Protein AF-A0A1G7X4G0-F1 (afdb_monomer)

Foldseek 3Di:
DVQLVVCLVVLNLVSNLVVCVVVLNQQVNLVSCVVVVNLLVSLLSLLLSHDLVSLVVSLVSLVPRDDDDVLSVLSSVLSNLSSCVRNVHDDDHLVVSLVVCLVCVDPDDCSVVSLVSSLSSCVSVVNVVSNVSSLVSCVVVPNPCSVVVNQVCCCVPVVHDDDDDD

Radius of gyration: 15.98 Å; Cα contacts (8 Å, |Δi|>4): 212; chains: 1; bounding box: 43×30×48 Å

Nearest PDB structures (foldseek):
  3mzl-assembly2_H  TM=2.517E-01  e=9.127E+00  Saccharomyces cerevisiae
  7trb-assembly1_A  TM=2.403E-01  e=8.315E+00  Homo sapiens

Solvent-accessible surface area (backbone atoms only — not comparable to full-atom values): 8947 Å² total; per-residue (Å²): 111,67,68,29,55,49,27,47,76,70,71,36,40,70,63,15,24,54,48,24,48,76,68,69,36,41,71,60,24,17,44,46,28,45,81,72,67,38,31,53,62,17,14,40,46,18,47,63,72,39,54,75,68,38,22,52,51,14,40,53,35,32,69,70,44,84,62,91,48,70,64,49,44,52,51,33,51,52,44,44,14,43,25,24,64,74,70,70,46,88,74,71,51,42,70,61,56,51,53,52,41,37,77,59,64,67,97,48,91,60,40,72,57,49,49,51,52,52,30,53,52,25,49,67,72,68,35,56,70,56,29,48,47,40,37,49,37,38,38,75,70,66,41,85,59,27,62,59,54,42,51,60,45,42,40,73,76,68,73,44,94,82,75,79,85,128

Mean predicted aligned error: 5.42 Å

Structure (mmCIF, N/CA/C/O backbone):
data_AF-A0A1G7X4G0-F1
#
_entry.id   AF-A0A1G7X4G0-F1
#
loop_
_atom_site.group_PDB
_atom_site.id
_atom_site.type_symbol
_atom_site.label_atom_id
_atom_site.label_alt_id
_atom_site.label_comp_id
_atom_site.label_asym_id
_atom_site.label_entity_id
_atom_site.label_seq_id
_atom_site.pdbx_PDB_ins_code
_atom_site.Cartn_x
_atom_site.Cartn_y
_atom_site.Cartn_z
_atom_site.occupancy
_atom_site.B_iso_or_equiv
_atom_site.auth_seq_i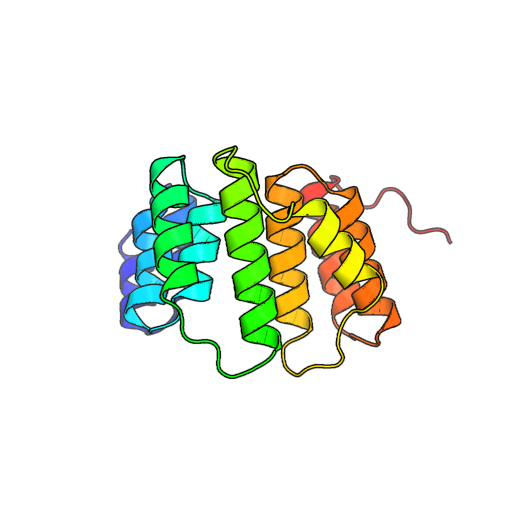d
_atom_site.auth_comp_id
_atom_site.auth_asym_id
_atom_site.auth_atom_id
_atom_site.pdbx_PDB_model_num
ATOM 1 N N . MET A 1 1 ? -24.330 3.666 -0.379 1.00 63.25 1 MET A N 1
ATOM 2 C CA . MET A 1 1 ? -23.573 3.123 0.777 1.00 63.25 1 MET A CA 1
ATOM 3 C C . MET A 1 1 ? -23.964 1.692 1.125 1.00 63.25 1 MET A C 1
ATOM 5 O O . MET A 1 1 ? -23.095 0.932 1.530 1.00 63.25 1 MET A O 1
ATOM 9 N N . GLU A 1 2 ? -25.218 1.287 0.914 1.00 75.00 2 GLU A N 1
ATOM 10 C CA . GLU A 1 2 ? -25.661 -0.102 1.126 1.00 75.00 2 GLU A CA 1
ATOM 11 C C . GLU A 1 2 ? -24.825 -1.128 0.348 1.00 75.00 2 GLU A C 1
ATOM 13 O O . GLU A 1 2 ? -24.429 -2.134 0.922 1.00 75.00 2 GLU A O 1
ATOM 18 N N . ALA A 1 3 ? -24.429 -0.824 -0.895 1.00 74.81 3 ALA A N 1
ATOM 19 C CA . ALA A 1 3 ? -23.552 -1.692 -1.687 1.00 74.81 3 ALA A CA 1
ATOM 20 C C . ALA A 1 3 ? -22.202 -1.998 -1.001 1.00 74.81 3 ALA A C 1
ATOM 22 O O . ALA A 1 3 ? -21.777 -3.149 -0.981 1.00 74.81 3 ALA A O 1
ATOM 23 N N . ALA A 1 4 ? -21.557 -1.002 -0.380 1.00 72.38 4 ALA A N 1
ATOM 24 C CA . ALA A 1 4 ? -20.287 -1.190 0.329 1.00 72.38 4 ALA A CA 1
ATOM 25 C C . ALA A 1 4 ? -20.453 -2.126 1.536 1.00 72.38 4 ALA A C 1
ATOM 27 O O . ALA A 1 4 ? -19.657 -3.040 1.744 1.00 72.38 4 ALA A O 1
ATOM 28 N N . ARG A 1 5 ? -21.549 -1.949 2.286 1.00 75.75 5 ARG A N 1
ATOM 29 C CA . ARG A 1 5 ? -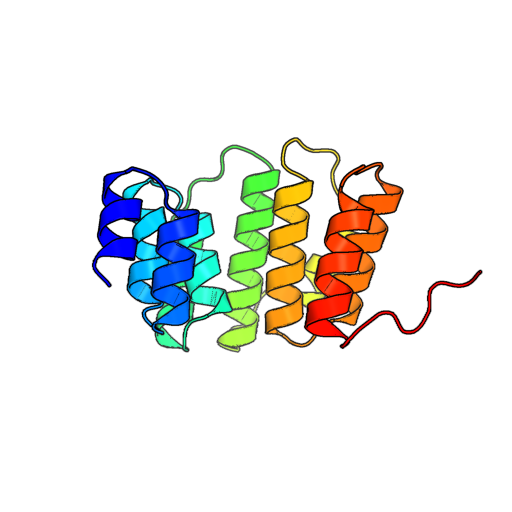21.901 -2.814 3.416 1.00 75.75 5 ARG A CA 1
ATOM 30 C C . ARG A 1 5 ? -22.209 -4.240 2.956 1.00 75.75 5 ARG A C 1
ATOM 32 O O . ARG A 1 5 ? -21.765 -5.180 3.607 1.00 75.75 5 ARG A O 1
ATOM 39 N N . CYS A 1 6 ? -22.911 -4.406 1.835 1.00 79.81 6 CYS A N 1
ATOM 40 C CA . CYS A 1 6 ? -23.174 -5.716 1.244 1.00 79.81 6 CYS A CA 1
ATOM 41 C C . CYS A 1 6 ? -21.876 -6.422 0.836 1.00 79.81 6 CYS A C 1
ATOM 43 O O . CYS A 1 6 ? -21.705 -7.592 1.165 1.00 79.81 6 CYS A O 1
ATOM 45 N N . TYR A 1 7 ? -20.932 -5.721 0.198 1.00 82.94 7 TYR A N 1
ATOM 46 C CA . TYR A 1 7 ? -19.626 -6.299 -0.137 1.00 82.94 7 TYR A CA 1
ATOM 47 C C . TYR A 1 7 ? -18.814 -6.670 1.104 1.00 82.94 7 TYR A C 1
ATOM 49 O O . TYR A 1 7 ? -18.248 -7.762 1.156 1.00 82.94 7 TYR A O 1
ATOM 57 N N . ARG A 1 8 ? -18.824 -5.821 2.137 1.00 79.75 8 ARG A N 1
ATOM 58 C CA . ARG A 1 8 ? -18.157 -6.110 3.411 1.00 79.75 8 ARG A CA 1
ATOM 59 C C . ARG A 1 8 ? -18.723 -7.369 4.076 1.00 79.75 8 ARG A C 1
ATOM 61 O O . ARG A 1 8 ? -17.959 -8.260 4.434 1.00 79.75 8 ARG A O 1
ATOM 68 N N . LEU A 1 9 ? -20.052 -7.488 4.159 1.00 81.44 9 LEU A N 1
ATOM 69 C CA . LEU A 1 9 ? -20.732 -8.673 4.706 1.00 81.44 9 LEU A CA 1
ATOM 70 C C . LEU A 1 9 ? -20.518 -9.931 3.850 1.00 81.44 9 LEU A C 1
ATOM 72 O O . LEU A 1 9 ? -20.426 -11.027 4.390 1.00 81.44 9 LEU A O 1
ATOM 76 N N . ALA A 1 10 ? -20.385 -9.776 2.532 1.00 82.44 10 ALA A N 1
ATOM 77 C CA . ALA A 1 10 ? -20.080 -10.865 1.605 1.00 82.44 10 ALA A CA 1
ATOM 78 C C . ALA A 1 10 ? -18.591 -11.266 1.589 1.00 82.44 10 ALA A C 1
ATOM 80 O O . ALA A 1 10 ? -18.194 -12.118 0.797 1.00 82.44 10 ALA A O 1
ATOM 81 N N . GLY A 1 11 ? -17.747 -10.648 2.424 1.00 82.12 11 GLY A N 1
ATOM 82 C CA . GLY A 1 11 ? -16.319 -10.952 2.493 1.00 82.12 11 GLY A CA 1
ATOM 83 C C . GLY A 1 11 ? -15.513 -10.488 1.277 1.00 82.12 11 GLY A C 1
ATOM 84 O O . GLY A 1 11 ? -14.483 -11.088 0.976 1.00 82.12 11 GLY A O 1
ATOM 85 N N . ARG A 1 12 ? -15.970 -9.427 0.601 1.00 87.38 12 ARG A N 1
ATOM 86 C CA . ARG A 1 12 ? -15.356 -8.798 -0.581 1.00 87.38 12 ARG A CA 1
ATOM 87 C C . ARG A 1 12 ? -14.741 -7.434 -0.215 1.00 87.38 12 ARG A C 1
ATOM 89 O O . ARG A 1 12 ? -15.351 -6.392 -0.467 1.00 87.38 12 ARG A O 1
ATOM 96 N N . PRO A 1 13 ? -13.572 -7.421 0.460 1.00 85.44 13 PRO A N 1
ATOM 97 C CA . PRO A 1 13 ? -13.005 -6.204 1.041 1.00 85.44 13 PRO A CA 1
ATOM 98 C C . PRO A 1 13 ? -12.531 -5.193 -0.007 1.00 85.44 13 PRO A C 1
ATOM 100 O O . PRO A 1 13 ? -12.692 -4.002 0.219 1.00 85.44 13 PRO A O 1
ATOM 103 N N . ALA A 1 14 ? -12.014 -5.633 -1.159 1.00 87.12 14 ALA A N 1
ATOM 104 C CA . ALA A 1 14 ? -11.504 -4.730 -2.195 1.00 87.12 14 ALA A CA 1
ATOM 105 C C . ALA A 1 14 ? -12.627 -3.910 -2.857 1.00 87.12 14 ALA A C 1
ATOM 107 O O . ALA A 1 14 ? -12.491 -2.716 -3.121 1.00 87.12 14 ALA A O 1
ATOM 108 N N . GLU A 1 15 ? -13.778 -4.536 -3.093 1.00 88.62 15 GLU A N 1
ATOM 109 C CA . GLU A 1 15 ? -14.956 -3.877 -3.648 1.00 88.62 15 GLU A CA 1
ATOM 110 C C . GLU A 1 15 ? -15.603 -2.935 -2.629 1.00 88.62 15 GLU A C 1
ATOM 112 O O . GLU A 1 15 ? -16.039 -1.837 -2.990 1.00 88.62 15 GLU A O 1
ATOM 117 N N . ALA A 1 16 ? -15.624 -3.331 -1.352 1.00 86.94 16 ALA A N 1
ATOM 118 C CA . ALA A 1 16 ? -16.058 -2.462 -0.264 1.00 86.94 16 ALA A CA 1
ATOM 119 C C . ALA A 1 16 ? -15.134 -1.240 -0.118 1.00 86.94 16 ALA A C 1
ATOM 121 O O . ALA A 1 16 ? -15.630 -0.113 -0.105 1.00 86.94 16 ALA A O 1
ATOM 122 N N . GLU A 1 17 ? -13.812 -1.449 -0.093 1.00 91.19 17 GLU A N 1
ATOM 123 C CA . GLU A 1 17 ? -12.784 -0.401 -0.063 1.00 91.19 17 GLU A CA 1
ATOM 124 C C . GLU A 1 17 ? -13.021 0.614 -1.184 1.00 91.19 17 GLU A C 1
ATOM 126 O O . GLU A 1 17 ? -13.174 1.804 -0.914 1.00 91.19 17 GLU A O 1
ATOM 131 N N . SER A 1 18 ? -13.154 0.151 -2.432 1.00 90.06 18 SER A N 1
ATOM 132 C CA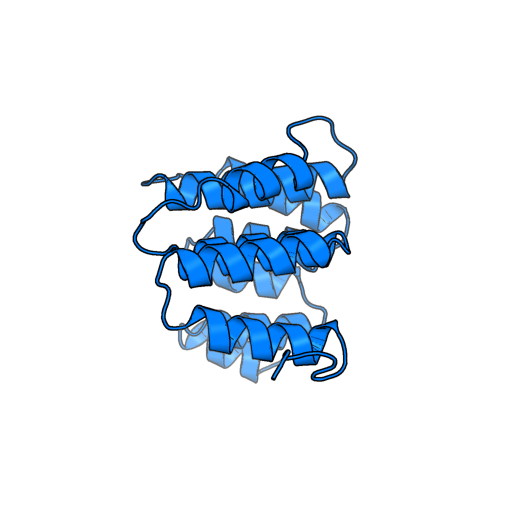 . SER A 1 18 ? -13.390 1.031 -3.581 1.00 90.06 18 SER A CA 1
ATOM 133 C C . SER A 1 18 ? -14.663 1.875 -3.424 1.00 90.06 18 SER A C 1
ATOM 135 O O . SER A 1 18 ? -14.656 3.076 -3.706 1.00 90.06 18 SER A O 1
ATOM 137 N N . CYS A 1 19 ? -15.753 1.285 -2.922 1.00 90.94 19 CYS A N 1
ATOM 138 C CA . CYS A 1 19 ? -16.989 2.025 -2.665 1.00 90.94 19 CYS A CA 1
ATOM 139 C C . CYS A 1 19 ? -16.816 3.090 -1.571 1.00 90.94 19 CYS A C 1
ATOM 141 O O . CYS A 1 19 ? -17.324 4.203 -1.723 1.00 90.94 19 CYS A O 1
ATOM 143 N N . TYR A 1 20 ? -16.119 2.762 -0.480 1.00 91.56 20 TYR A N 1
ATOM 144 C CA . TYR A 1 20 ? -15.876 3.689 0.627 1.00 91.56 20 TYR A CA 1
ATOM 145 C C . TYR A 1 20 ? -14.925 4.823 0.234 1.00 91.56 20 TYR A C 1
ATOM 147 O O . TYR A 1 20 ? -15.212 5.981 0.538 1.00 91.56 20 TYR A O 1
ATOM 155 N N . LEU A 1 21 ? -13.862 4.529 -0.520 1.00 92.44 21 LEU A N 1
ATOM 156 C CA . LEU A 1 21 ? -12.936 5.538 -1.041 1.00 92.44 21 LEU A CA 1
ATOM 157 C C . LEU A 1 21 ? -13.632 6.516 -1.990 1.00 92.44 21 LEU A C 1
ATOM 159 O O . LEU A 1 21 ? -13.462 7.724 -1.856 1.00 92.44 21 LEU A O 1
ATOM 163 N N . ARG A 1 22 ? -14.498 6.023 -2.886 1.00 91.69 22 ARG A N 1
ATOM 164 C CA . ARG A 1 22 ? -15.320 6.886 -3.756 1.00 91.69 22 ARG A CA 1
ATOM 165 C C . ARG A 1 22 ? -16.281 7.790 -2.983 1.00 91.69 22 ARG A C 1
ATOM 167 O O . ARG A 1 22 ? -16.691 8.818 -3.508 1.00 91.69 22 ARG A O 1
ATOM 174 N N . ALA A 1 23 ? -16.654 7.400 -1.767 1.00 91.38 23 ALA A N 1
ATOM 175 C CA . ALA A 1 23 ? -17.482 8.194 -0.866 1.00 91.38 23 ALA A CA 1
ATOM 176 C C . ALA A 1 23 ? -16.657 9.081 0.091 1.00 91.38 23 ALA A C 1
ATOM 178 O O . ALA A 1 23 ? -17.238 9.708 0.972 1.00 91.38 23 ALA A O 1
ATOM 179 N N . GLY A 1 24 ? -15.323 9.106 -0.034 1.00 90.94 24 GLY A N 1
ATOM 180 C CA . GLY A 1 24 ? -14.426 9.853 0.855 1.00 90.94 24 GLY A CA 1
ATOM 181 C C . GLY A 1 24 ? -14.295 9.269 2.268 1.00 90.94 24 GLY A C 1
ATOM 182 O O . GLY A 1 24 ? -13.734 9.911 3.151 1.00 90.94 24 GLY A O 1
ATOM 183 N N . ARG A 1 25 ? -14.800 8.055 2.520 1.00 94.19 25 ARG A N 1
ATOM 184 C CA . ARG A 1 25 ? -14.829 7.431 3.855 1.00 94.19 25 ARG A CA 1
ATOM 185 C C . ARG A 1 25 ? -13.602 6.541 4.064 1.00 94.19 25 ARG A C 1
ATOM 187 O O . ARG A 1 25 ? -13.697 5.318 4.126 1.00 94.19 25 ARG A O 1
ATOM 194 N N . VAL A 1 26 ? -12.435 7.174 4.162 1.00 95.62 26 VAL A N 1
ATOM 195 C CA . VAL A 1 26 ? -11.127 6.493 4.227 1.00 95.62 26 VAL A CA 1
ATOM 196 C C . VAL A 1 26 ? -11.017 5.543 5.425 1.00 95.62 26 VAL A C 1
ATOM 198 O O . VAL A 1 26 ? -10.581 4.406 5.261 1.00 95.62 26 VAL A O 1
ATOM 201 N N . GLY A 1 27 ? -11.475 5.960 6.610 1.00 94.75 27 GLY A N 1
ATOM 202 C CA . GLY A 1 27 ? -11.435 5.117 7.811 1.00 94.75 27 GLY A CA 1
ATOM 203 C C . GLY A 1 27 ? -12.230 3.813 7.673 1.00 94.75 27 GLY A C 1
ATOM 204 O O . GLY A 1 27 ? -11.773 2.757 8.096 1.00 94.75 27 GLY A O 1
ATOM 205 N N . GLU A 1 28 ? -13.390 3.839 7.012 1.00 93.69 28 GLU A N 1
ATOM 206 C CA . GLU A 1 28 ? -14.153 2.608 6.760 1.00 93.69 28 GLU A CA 1
ATOM 207 C C . GLU A 1 28 ? -13.545 1.738 5.666 1.00 93.69 28 GLU A C 1
ATOM 209 O O . GLU A 1 28 ? -13.641 0.511 5.740 1.00 93.69 28 GLU A O 1
ATOM 214 N N . ALA A 1 29 ? -12.924 2.355 4.657 1.00 93.75 29 ALA A N 1
ATOM 215 C CA . ALA A 1 29 ? -12.190 1.620 3.637 1.00 93.75 29 ALA A CA 1
ATOM 216 C C . ALA A 1 29 ? -11.055 0.803 4.277 1.00 93.75 29 ALA A C 1
ATOM 218 O O . ALA A 1 29 ? -10.897 -0.376 3.967 1.00 93.75 29 ALA A O 1
ATOM 219 N N . ALA A 1 30 ? -10.328 1.394 5.230 1.00 95.75 30 ALA A N 1
ATOM 220 C CA . ALA A 1 30 ? -9.305 0.699 6.007 1.00 95.75 30 ALA A CA 1
ATOM 221 C C . ALA A 1 30 ? -9.895 -0.374 6.938 1.00 95.75 30 ALA A C 1
ATOM 223 O O . ALA A 1 30 ? -9.403 -1.504 6.956 1.00 95.75 30 ALA A O 1
ATOM 224 N N . ALA A 1 31 ? -11.001 -0.071 7.630 1.00 93.38 31 ALA A N 1
ATOM 225 C CA . ALA A 1 31 ? -11.666 -1.011 8.535 1.00 93.38 31 ALA A CA 1
ATOM 226 C C . ALA A 1 31 ? -12.078 -2.325 7.844 1.00 93.38 31 ALA A C 1
ATOM 228 O O . ALA A 1 31 ? -12.010 -3.389 8.454 1.00 93.38 31 ALA A O 1
ATOM 229 N N . CYS A 1 32 ? -12.427 -2.284 6.550 1.00 93.44 32 CYS A N 1
ATOM 230 C CA . CYS A 1 32 ? -12.729 -3.490 5.766 1.00 93.44 32 CYS A CA 1
ATOM 231 C C . CYS A 1 32 ? -11.574 -4.505 5.745 1.00 93.44 32 CYS A C 1
ATOM 233 O O . CYS A 1 32 ? -11.813 -5.708 5.630 1.00 93.44 32 CYS A O 1
ATOM 235 N N . TRP A 1 33 ? -10.332 -4.030 5.840 1.00 93.94 33 TRP A N 1
ATOM 236 C CA . TRP A 1 33 ? -9.135 -4.865 5.892 1.00 93.94 33 TRP A CA 1
ATOM 237 C C . TRP A 1 33 ? -8.755 -5.239 7.325 1.00 93.94 33 TRP A C 1
ATOM 239 O O . TRP A 1 33 ? -8.383 -6.389 7.568 1.00 93.94 33 TRP A O 1
ATOM 249 N N . GLU A 1 34 ? -8.920 -4.320 8.283 1.00 93.06 34 GLU A N 1
ATOM 250 C CA . GLU A 1 34 ? -8.686 -4.588 9.711 1.00 93.06 34 GLU A CA 1
ATOM 251 C C . GLU A 1 34 ? -9.586 -5.709 10.238 1.00 93.06 34 GLU A C 1
ATOM 253 O O . GLU A 1 34 ? -9.095 -6.643 10.870 1.00 93.06 34 GLU A O 1
ATOM 258 N N . GLU A 1 35 ? -10.880 -5.683 9.898 1.00 90.56 35 GLU A N 1
ATOM 259 C CA . GLU A 1 35 ? -11.858 -6.720 10.263 1.00 90.56 35 GLU A CA 1
ATOM 260 C C . GLU A 1 35 ? -11.462 -8.114 9.736 1.00 90.56 35 GLU A C 1
ATOM 262 O O . GLU A 1 35 ? -11.882 -9.137 10.276 1.00 90.56 35 GLU A O 1
ATOM 267 N N . ARG A 1 36 ? -10.625 -8.170 8.692 1.00 88.88 36 ARG A N 1
ATOM 268 C CA . ARG A 1 36 ? -10.093 -9.412 8.106 1.00 88.88 36 ARG A CA 1
ATOM 269 C C . ARG A 1 36 ? -8.678 -9.753 8.573 1.00 88.88 36 ARG A C 1
ATOM 271 O O . ARG A 1 36 ? -8.130 -10.770 8.149 1.00 88.88 36 ARG A O 1
ATOM 278 N N . GLY A 1 37 ? -8.089 -8.925 9.431 1.00 91.19 37 GLY A N 1
ATOM 279 C CA . GLY A 1 37 ? -6.740 -9.095 9.961 1.00 91.19 37 GLY A CA 1
ATOM 280 C C . GLY A 1 37 ? -5.613 -8.671 9.014 1.00 91.19 37 GLY A C 1
ATOM 281 O O . GLY A 1 37 ? -4.451 -8.930 9.330 1.00 91.19 37 GLY A O 1
ATOM 282 N N . ASP A 1 38 ? -5.908 -8.018 7.883 1.00 94.12 38 ASP A N 1
ATOM 283 C CA . ASP A 1 38 ? -4.879 -7.471 6.986 1.00 94.12 38 ASP A CA 1
ATOM 284 C C . ASP A 1 38 ? -4.520 -6.035 7.387 1.00 94.12 38 ASP A C 1
ATOM 286 O O . ASP A 1 38 ? -4.905 -5.045 6.759 1.00 94.12 38 ASP A O 1
ATOM 290 N N . LEU A 1 39 ? -3.768 -5.935 8.484 1.00 96.75 39 LEU A N 1
ATOM 291 C CA . LEU A 1 39 ? -3.349 -4.652 9.050 1.00 96.75 39 LEU A CA 1
ATOM 292 C C . LEU A 1 39 ? -2.442 -3.858 8.106 1.00 96.75 39 LEU A C 1
ATOM 294 O O . LEU A 1 39 ? -2.485 -2.631 8.112 1.00 96.75 39 LEU A O 1
ATOM 298 N N . LEU A 1 40 ? -1.629 -4.533 7.287 1.00 97.19 40 LEU A N 1
ATOM 299 C CA . LEU A 1 40 ? -0.755 -3.840 6.345 1.00 97.19 40 LEU A CA 1
ATOM 300 C C . LEU A 1 40 ? -1.584 -3.173 5.242 1.00 97.19 40 LEU A C 1
ATOM 302 O O . LEU A 1 40 ? -1.293 -2.033 4.882 1.00 97.19 40 LEU A O 1
ATOM 306 N N . ARG A 1 41 ? -2.609 -3.855 4.702 1.00 96.88 41 ARG A N 1
ATOM 307 C CA . ARG A 1 41 ? -3.458 -3.265 3.656 1.00 96.88 41 ARG A CA 1
ATOM 308 C C . ARG A 1 41 ? -4.305 -2.128 4.219 1.00 96.88 41 ARG A C 1
ATOM 310 O O . ARG A 1 41 ? -4.384 -1.083 3.581 1.00 96.88 41 ARG A O 1
ATOM 317 N N . ALA A 1 42 ? -4.843 -2.283 5.431 1.00 97.44 42 ALA A N 1
ATOM 318 C CA . ALA A 1 42 ? -5.519 -1.197 6.141 1.00 97.44 42 ALA A CA 1
ATOM 319 C C . ALA A 1 42 ? -4.613 0.036 6.294 1.00 97.44 42 ALA A C 1
ATOM 321 O O . ALA A 1 42 ? -4.998 1.147 5.929 1.00 97.44 42 ALA A O 1
ATOM 322 N N . ALA A 1 43 ? -3.377 -0.172 6.759 1.00 98.12 43 ALA A N 1
ATOM 323 C CA . ALA A 1 43 ? -2.399 0.895 6.919 1.00 98.12 43 ALA A CA 1
ATOM 324 C C . ALA A 1 43 ? -2.063 1.581 5.585 1.00 98.12 43 ALA A C 1
ATOM 326 O O . ALA A 1 43 ? -2.010 2.806 5.531 1.00 98.12 43 ALA A O 1
ATOM 327 N N . LEU A 1 44 ? -1.894 0.824 4.495 1.00 98.19 44 LEU A N 1
ATOM 328 C CA . LEU A 1 44 ? -1.668 1.404 3.169 1.00 98.19 44 LEU A 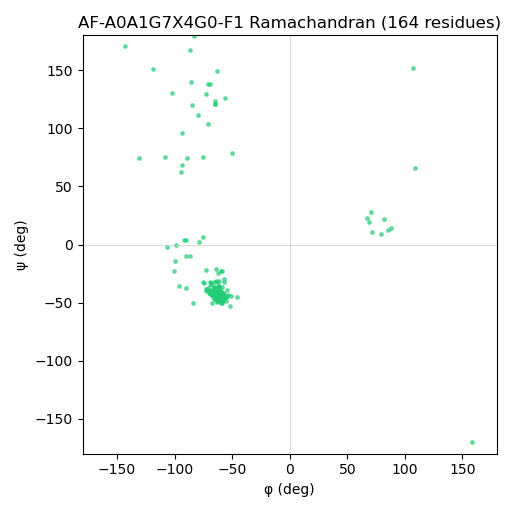CA 1
ATOM 329 C C . LEU A 1 44 ? -2.831 2.311 2.741 1.00 98.19 44 LEU A C 1
ATOM 331 O O . LEU A 1 44 ? -2.588 3.431 2.300 1.00 98.19 44 LEU A O 1
ATOM 335 N N . VAL A 1 45 ? -4.080 1.856 2.890 1.00 97.75 45 VAL A N 1
ATOM 336 C CA . VAL A 1 45 ? -5.274 2.635 2.512 1.00 97.75 45 VAL A CA 1
ATOM 337 C C . VAL A 1 45 ? -5.311 3.972 3.253 1.00 97.75 45 VAL A C 1
ATOM 339 O O . VAL A 1 45 ? -5.490 5.020 2.629 1.00 97.75 45 VAL A O 1
ATOM 342 N N . LEU A 1 46 ? -5.078 3.947 4.568 1.00 98.06 46 LEU A N 1
ATOM 343 C CA . LEU A 1 46 ? -4.987 5.153 5.392 1.00 98.06 46 LEU A CA 1
ATOM 344 C C . LEU A 1 46 ? -3.826 6.063 4.957 1.00 98.06 46 LEU A C 1
ATOM 346 O O . LEU A 1 46 ? -4.005 7.274 4.845 1.00 98.06 46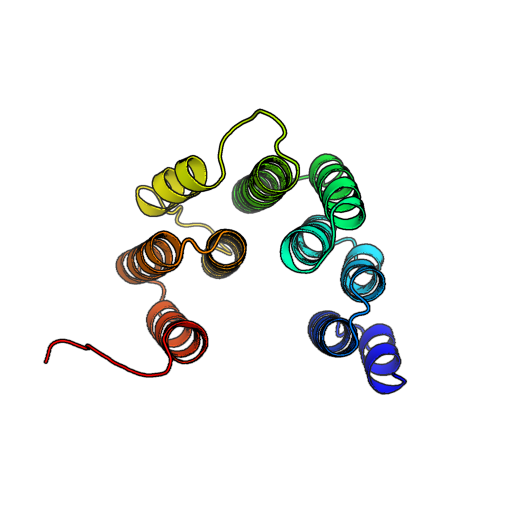 LEU A O 1
ATOM 350 N N . ALA A 1 47 ? -2.648 5.493 4.688 1.00 97.25 47 ALA A N 1
ATOM 351 C CA . ALA A 1 47 ? -1.449 6.245 4.323 1.00 97.25 47 ALA A CA 1
ATOM 352 C C . ALA A 1 47 ? -1.538 6.896 2.934 1.00 97.25 47 ALA A C 1
ATOM 354 O O . ALA A 1 47 ? -0.963 7.962 2.723 1.00 97.25 47 ALA A O 1
ATOM 355 N N . VAL A 1 48 ? -2.241 6.271 1.987 1.00 97.00 48 VAL A N 1
ATOM 356 C CA . VAL A 1 48 ? -2.404 6.766 0.611 1.00 97.00 48 VAL A CA 1
ATOM 357 C C . VAL A 1 48 ? -3.538 7.786 0.534 1.00 97.00 48 VAL A C 1
ATOM 359 O O . VAL A 1 48 ? -3.346 8.894 0.036 1.00 97.00 48 VAL A O 1
ATOM 362 N N . HIS A 1 49 ? -4.714 7.451 1.064 1.00 96.12 49 HIS A N 1
ATOM 363 C CA . HIS A 1 49 ? -5.929 8.241 0.842 1.00 96.12 49 HIS A CA 1
ATOM 364 C C . HIS A 1 49 ? -6.290 9.175 1.996 1.00 96.12 49 HIS A C 1
ATOM 366 O O . HIS A 1 49 ? -7.145 10.043 1.837 1.00 96.12 49 HIS A O 1
ATOM 372 N N . GLY A 1 50 ? -5.674 8.992 3.161 1.00 94.62 50 GLY A N 1
ATOM 373 C CA . GLY A 1 50 ? -6.025 9.722 4.366 1.00 94.62 50 GLY A CA 1
ATOM 374 C C . GLY A 1 50 ? -5.327 11.070 4.521 1.00 94.62 50 GLY A C 1
ATOM 375 O O . GLY A 1 50 ? -4.351 11.406 3.846 1.00 94.62 50 GLY A O 1
ATOM 376 N N . GLU A 1 51 ? -5.842 11.841 5.472 1.00 94.62 51 GLU A N 1
ATOM 377 C CA . GLU A 1 51 ? -5.201 13.040 6.015 1.00 94.62 51 GLU A CA 1
ATOM 378 C C . GLU A 1 51 ? -4.175 12.702 7.110 1.00 94.62 51 GLU A C 1
ATOM 380 O O . GLU A 1 51 ? -4.005 11.543 7.478 1.00 94.62 51 GLU A O 1
ATOM 385 N N . GLN A 1 52 ? -3.517 13.721 7.671 1.00 93.69 52 GLN A N 1
ATOM 386 C CA . GLN A 1 52 ? -2.468 13.589 8.695 1.00 93.69 52 GLN A CA 1
ATOM 387 C C . GLN A 1 52 ? -2.823 12.603 9.822 1.00 93.69 52 GLN A C 1
ATOM 389 O O . GLN A 1 52 ? -1.998 11.767 10.177 1.00 93.69 52 GLN A O 1
ATOM 394 N N . GLU A 1 53 ? -4.046 12.656 10.357 1.00 95.94 53 GLU A N 1
ATOM 395 C CA . GLU A 1 53 ? -4.453 11.759 11.445 1.00 95.94 53 GLU A CA 1
ATOM 396 C C . GLU A 1 53 ? -4.555 10.295 11.002 1.00 95.94 53 GLU A C 1
ATOM 398 O O . GLU A 1 53 ? -4.034 9.398 11.661 1.00 95.94 53 GLU A O 1
ATOM 403 N N . HIS A 1 54 ? -5.121 10.056 9.821 1.00 97.69 54 HIS A N 1
ATOM 404 C CA . HIS A 1 54 ? -5.151 8.725 9.223 1.00 97.69 54 HIS 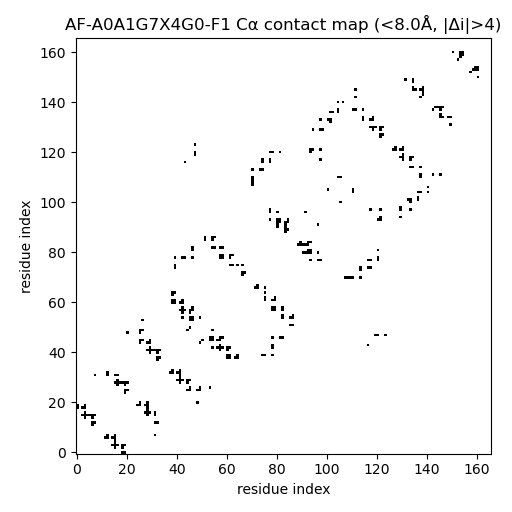A CA 1
ATOM 405 C C . HIS A 1 54 ? -3.735 8.207 8.946 1.00 97.69 54 HIS A C 1
ATOM 407 O O . HIS A 1 54 ? -3.459 7.032 9.167 1.00 97.69 54 HIS A O 1
ATOM 413 N N . VAL A 1 55 ? -2.808 9.072 8.524 1.00 97.12 55 VAL A N 1
ATOM 414 C CA . VAL A 1 55 ? -1.404 8.689 8.312 1.00 97.12 55 VAL A CA 1
ATOM 415 C C . VAL A 1 55 ? -0.723 8.307 9.637 1.00 97.12 55 VAL A C 1
ATOM 417 O O . VAL A 1 55 ? 0.052 7.352 9.674 1.00 97.12 55 VAL A O 1
ATOM 420 N N . ARG A 1 56 ? -1.036 8.979 10.754 1.00 96.94 56 ARG A N 1
ATOM 421 C CA . ARG A 1 56 ? -0.554 8.552 12.084 1.00 96.94 56 ARG A CA 1
ATOM 422 C C . ARG A 1 56 ? -1.106 7.183 12.463 1.00 96.94 56 ARG A C 1
ATOM 424 O O . ARG A 1 56 ? -0.342 6.313 12.878 1.00 96.94 56 ARG A O 1
ATOM 431 N N . GLN A 1 57 ? -2.405 6.969 12.266 1.00 97.31 57 GLN A N 1
ATOM 432 C CA . GLN A 1 57 ? -3.036 5.670 12.499 1.00 97.31 57 GLN A CA 1
ATOM 433 C C . GLN A 1 57 ? -2.409 4.574 11.620 1.00 97.31 57 GLN A C 1
ATOM 435 O O . GLN A 1 57 ? -2.120 3.484 12.113 1.00 97.31 57 GLN A O 1
ATOM 440 N N . ALA A 1 58 ? -2.113 4.869 10.352 1.00 97.62 58 ALA A N 1
ATOM 441 C CA . ALA A 1 58 ? -1.430 3.953 9.443 1.00 97.62 58 ALA A CA 1
ATOM 442 C C . ALA A 1 58 ? -0.067 3.505 9.984 1.00 97.62 58 ALA A C 1
ATOM 444 O O . ALA A 1 58 ? 0.235 2.312 9.975 1.00 97.62 58 ALA A O 1
ATOM 445 N N . ALA A 1 59 ? 0.740 4.436 10.502 1.00 96.75 59 ALA A N 1
ATOM 446 C CA . ALA A 1 59 ? 2.041 4.115 11.084 1.00 96.75 59 ALA A CA 1
ATOM 447 C C . ALA A 1 59 ? 1.914 3.177 12.298 1.00 96.75 59 ALA A C 1
ATOM 449 O O . ALA A 1 59 ? 2.694 2.228 12.436 1.00 96.75 59 ALA A O 1
ATOM 450 N N . VAL A 1 60 ? 0.902 3.394 13.147 1.00 97.25 60 VAL A N 1
ATOM 451 C CA . VAL A 1 60 ? 0.603 2.520 14.293 1.00 97.25 60 VAL A CA 1
ATOM 452 C C . VAL A 1 60 ? 0.212 1.118 13.821 1.00 97.25 60 VAL A C 1
ATOM 454 O O . VAL A 1 60 ? 0.792 0.134 14.284 1.00 97.25 60 VAL A O 1
ATOM 457 N N . LEU A 1 61 ? -0.712 1.014 12.861 1.00 97.12 61 LEU A N 1
ATOM 458 C CA . LEU A 1 61 ? -1.158 -0.270 12.312 1.00 97.12 61 LEU A CA 1
ATOM 459 C C . LEU A 1 61 ? -0.015 -1.037 11.636 1.00 97.12 61 LEU A C 1
ATOM 461 O O . LEU A 1 61 ? 0.166 -2.227 11.894 1.00 97.12 61 LEU A O 1
ATOM 465 N N . ALA A 1 62 ? 0.791 -0.359 10.816 1.00 96.62 62 ALA A N 1
ATOM 466 C CA . ALA A 1 62 ? 1.933 -0.967 10.138 1.00 96.62 62 ALA A CA 1
ATOM 467 C C . ALA A 1 62 ? 2.991 -1.465 11.134 1.00 96.62 62 ALA A C 1
ATOM 469 O O . ALA A 1 62 ? 3.548 -2.546 10.947 1.00 96.62 62 ALA A O 1
ATOM 470 N N . THR A 1 63 ? 3.232 -0.726 12.221 1.00 96.12 63 THR A N 1
ATOM 471 C CA . THR A 1 63 ? 4.157 -1.145 13.288 1.00 96.12 63 THR A CA 1
ATOM 472 C C . THR A 1 63 ? 3.631 -2.365 14.047 1.00 96.12 63 THR A C 1
ATOM 474 O O . THR A 1 63 ? 4.396 -3.281 14.351 1.00 96.12 63 THR A O 1
ATOM 477 N N . ALA A 1 64 ? 2.325 -2.409 14.322 1.00 95.38 64 ALA A N 1
ATOM 478 C CA . ALA A 1 64 ? 1.679 -3.520 15.020 1.00 95.38 64 ALA A CA 1
ATOM 479 C C . ALA A 1 64 ? 1.553 -4.794 14.159 1.00 95.38 64 ALA A C 1
ATOM 481 O O . ALA A 1 64 ? 1.418 -5.901 14.693 1.00 95.38 64 ALA A O 1
ATOM 482 N N . ALA A 1 65 ? 1.600 -4.661 12.832 1.00 95.50 65 ALA A N 1
ATOM 483 C CA . ALA A 1 65 ? 1.467 -5.779 11.912 1.00 95.50 65 ALA A CA 1
ATOM 484 C C . ALA A 1 65 ? 2.637 -6.770 12.038 1.00 95.50 65 ALA A C 1
ATOM 486 O O . ALA A 1 65 ? 3.808 -6.454 11.797 1.00 95.50 65 ALA A O 1
ATOM 487 N N . ARG A 1 66 ? 2.307 -8.025 12.366 1.00 93.50 66 ARG A N 1
ATOM 488 C CA . ARG A 1 66 ? 3.275 -9.128 12.347 1.00 93.50 66 ARG A CA 1
ATOM 489 C C . ARG A 1 66 ? 3.586 -9.496 10.901 1.00 93.50 66 ARG A C 1
ATOM 491 O O . ARG A 1 66 ? 2.675 -9.750 10.119 1.00 93.50 66 ARG A O 1
ATOM 498 N N . THR A 1 67 ? 4.868 -9.579 10.576 1.00 92.94 67 THR A N 1
ATOM 499 C CA . THR A 1 67 ? 5.347 -9.995 9.256 1.00 92.94 67 THR A CA 1
ATOM 500 C C . THR A 1 67 ? 5.824 -11.441 9.330 1.00 92.94 67 THR A C 1
ATOM 502 O O . THR A 1 67 ? 6.553 -11.817 10.248 1.00 92.94 67 THR A O 1
ATOM 505 N N . ARG A 1 68 ? 5.363 -12.278 8.401 1.00 90.12 68 ARG A N 1
ATOM 506 C CA . ARG A 1 68 ? 5.674 -13.716 8.353 1.00 90.12 68 ARG A CA 1
ATOM 507 C C . ARG A 1 68 ? 6.756 -14.053 7.334 1.00 90.12 68 ARG A C 1
ATOM 509 O O . ARG A 1 68 ? 7.432 -15.063 7.481 1.00 90.12 68 ARG A O 1
ATOM 516 N N . ASP A 1 69 ? 6.943 -13.188 6.347 1.00 90.94 69 ASP A N 1
ATOM 517 C CA . ASP A 1 69 ? 7.894 -13.353 5.254 1.00 90.94 69 ASP A CA 1
ATOM 518 C C . ASP A 1 69 ? 8.535 -12.006 4.871 1.00 90.94 69 ASP A C 1
ATOM 520 O O . ASP A 1 69 ? 8.141 -10.941 5.362 1.00 90.94 69 ASP A O 1
ATOM 524 N N . ASP A 1 70 ? 9.556 -12.059 4.012 1.00 90.75 70 ASP A N 1
ATOM 525 C CA . ASP A 1 70 ? 10.270 -10.869 3.535 1.00 90.75 70 ASP A CA 1
ATOM 526 C C . ASP A 1 70 ? 9.385 -9.936 2.710 1.00 90.75 70 ASP A C 1
ATOM 528 O O . ASP A 1 70 ? 9.545 -8.718 2.769 1.00 90.75 70 ASP A O 1
ATOM 532 N N . ASN A 1 71 ? 8.403 -10.472 1.987 1.00 91.50 71 ASN A N 1
ATOM 533 C CA . ASN A 1 71 ? 7.506 -9.664 1.172 1.00 91.50 71 ASN A CA 1
ATOM 534 C C . ASN A 1 71 ? 6.609 -8.780 2.060 1.00 91.50 71 ASN A C 1
ATOM 536 O O . ASN A 1 71 ? 6.460 -7.586 1.806 1.00 91.50 71 ASN A O 1
ATOM 540 N N . GLN A 1 72 ? 6.081 -9.330 3.155 1.00 93.62 72 GLN A N 1
ATOM 541 C CA . GLN A 1 72 ? 5.337 -8.587 4.172 1.00 93.62 72 GLN A CA 1
ATOM 542 C C . GLN A 1 72 ? 6.218 -7.582 4.917 1.00 93.62 72 GLN A C 1
ATOM 544 O O . GLN A 1 72 ? 5.746 -6.487 5.225 1.00 93.62 72 GLN A O 1
ATOM 549 N N . ARG A 1 73 ? 7.490 -7.918 5.183 1.00 94.69 73 ARG A N 1
ATOM 550 C CA . ARG A 1 73 ? 8.465 -6.962 5.739 1.00 94.69 73 ARG A CA 1
ATOM 551 C C . ARG A 1 73 ? 8.653 -5.764 4.814 1.00 94.69 73 ARG A C 1
ATOM 553 O O . ARG A 1 73 ? 8.457 -4.639 5.257 1.00 94.69 73 ARG A O 1
ATOM 560 N N . LEU A 1 74 ? 8.905 -5.996 3.528 1.00 95.25 74 LEU A N 1
ATOM 561 C CA . LEU A 1 74 ? 9.074 -4.924 2.544 1.00 95.25 74 LEU A CA 1
ATOM 562 C C . LEU A 1 74 ? 7.808 -4.073 2.382 1.00 95.25 74 LEU A C 1
ATOM 564 O O . LEU A 1 74 ? 7.892 -2.849 2.344 1.00 95.25 74 LEU A O 1
ATOM 568 N N . ARG A 1 75 ? 6.621 -4.691 2.351 1.00 96.31 75 ARG A N 1
ATOM 569 C CA . ARG A 1 75 ? 5.344 -3.954 2.325 1.00 96.31 75 ARG A CA 1
ATOM 570 C C . ARG A 1 75 ? 5.162 -3.069 3.556 1.00 96.31 75 ARG A C 1
ATOM 572 O O . ARG A 1 75 ? 4.734 -1.925 3.422 1.00 96.31 75 ARG A O 1
ATOM 579 N N . ARG A 1 76 ? 5.501 -3.576 4.744 1.00 97.00 76 ARG A N 1
ATOM 580 C CA . ARG A 1 76 ? 5.484 -2.790 5.982 1.00 97.00 76 ARG A CA 1
ATOM 581 C C . ARG A 1 76 ? 6.446 -1.608 5.899 1.00 97.00 76 ARG A C 1
ATOM 583 O O . ARG A 1 76 ? 6.055 -0.496 6.235 1.00 97.00 76 ARG A O 1
ATOM 590 N N . ASP A 1 77 ? 7.664 -1.838 5.423 1.00 96.75 77 ASP A N 1
ATOM 591 C CA . ASP A 1 77 ? 8.687 -0.800 5.312 1.00 96.75 77 ASP A CA 1
ATOM 592 C C . ASP A 1 77 ? 8.273 0.300 4.320 1.00 96.75 77 ASP A C 1
ATOM 594 O O . ASP A 1 77 ? 8.472 1.479 4.607 1.00 96.75 77 ASP A O 1
ATOM 598 N N . ILE A 1 78 ? 7.617 -0.060 3.207 1.00 97.38 78 ILE A N 1
ATOM 599 C CA . ILE A 1 78 ? 7.021 0.901 2.262 1.00 97.38 78 ILE A CA 1
ATOM 600 C C . ILE A 1 78 ? 5.982 1.779 2.964 1.00 97.38 78 ILE A C 1
ATOM 602 O O . ILE A 1 78 ? 6.040 3.003 2.848 1.00 97.38 78 ILE A O 1
ATOM 606 N N . VAL A 1 79 ? 5.048 1.178 3.708 1.00 97.62 79 VAL A N 1
ATOM 607 C CA . VAL A 1 79 ? 3.996 1.935 4.406 1.00 97.62 79 VAL A CA 1
ATOM 608 C C . VAL A 1 79 ? 4.595 2.858 5.466 1.00 97.62 79 VAL A C 1
ATOM 610 O O . VAL A 1 79 ? 4.217 4.026 5.535 1.00 97.62 79 VAL A O 1
ATOM 613 N N . LEU A 1 80 ? 5.550 2.377 6.264 1.00 97.00 80 LEU A N 1
ATOM 614 C CA . LEU A 1 80 ? 6.204 3.191 7.292 1.00 97.00 80 LEU A CA 1
ATOM 615 C C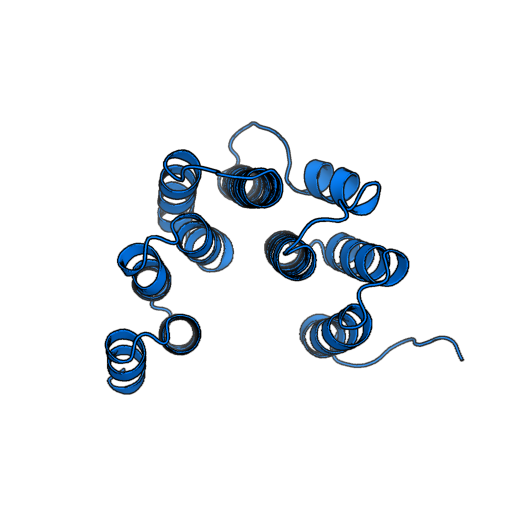 . LEU A 1 80 ? 7.003 4.350 6.686 1.00 97.00 80 LEU A C 1
ATOM 617 O O . LEU A 1 80 ? 6.898 5.473 7.177 1.00 97.00 80 LEU A O 1
ATOM 621 N N . ALA A 1 81 ? 7.747 4.111 5.603 1.00 96.75 81 ALA A N 1
ATOM 622 C CA . ALA A 1 81 ? 8.487 5.159 4.902 1.00 96.75 81 ALA A CA 1
ATOM 623 C C . ALA A 1 81 ? 7.546 6.204 4.276 1.00 96.75 81 ALA A C 1
ATOM 625 O O . ALA A 1 81 ? 7.801 7.402 4.387 1.00 96.75 81 ALA A O 1
ATOM 626 N N . LEU A 1 82 ? 6.422 5.770 3.689 1.00 97.12 82 LEU A N 1
ATOM 627 C CA . LEU A 1 82 ? 5.384 6.672 3.182 1.00 97.12 82 LEU A CA 1
ATOM 628 C C . LEU A 1 82 ? 4.796 7.536 4.305 1.00 97.12 82 LEU A C 1
ATOM 630 O O . LEU A 1 82 ? 4.661 8.748 4.143 1.00 97.12 82 LEU A O 1
ATOM 634 N N . CYS A 1 83 ? 4.465 6.928 5.449 1.00 96.56 83 CYS A N 1
ATOM 635 C CA . CYS A 1 83 ? 3.957 7.665 6.605 1.00 96.56 83 CYS A CA 1
ATOM 636 C C . CYS A 1 83 ? 4.982 8.689 7.097 1.00 96.56 83 CYS A C 1
ATOM 638 O O . CYS A 1 83 ? 4.615 9.831 7.364 1.00 96.56 83 CYS A O 1
ATOM 640 N N . GLY A 1 84 ? 6.259 8.303 7.166 1.00 95.56 84 GLY A N 1
ATOM 641 C CA . GLY A 1 84 ? 7.342 9.197 7.561 1.00 95.56 84 GLY A CA 1
ATOM 642 C C . GLY A 1 84 ? 7.464 10.414 6.648 1.00 95.56 84 GLY A C 1
ATOM 643 O O . GLY A 1 84 ? 7.454 11.553 7.117 1.00 95.56 84 GLY A O 1
ATOM 644 N N . ASP A 1 85 ? 7.463 10.189 5.334 1.00 95.31 85 ASP A N 1
ATOM 645 C CA . ASP A 1 85 ? 7.557 11.268 4.352 1.00 95.31 85 ASP A CA 1
ATOM 646 C C . ASP A 1 85 ? 6.334 12.200 4.380 1.00 95.31 85 ASP A C 1
ATOM 648 O O . ASP A 1 85 ? 6.499 13.416 4.271 1.00 95.31 85 ASP A O 1
ATOM 652 N N . ARG A 1 86 ? 5.123 11.668 4.595 1.00 94.06 86 ARG A N 1
ATOM 653 C CA . ARG A 1 86 ? 3.886 12.470 4.688 1.00 94.06 86 ARG A CA 1
ATOM 654 C C . ARG A 1 86 ? 3.734 13.236 6.004 1.00 94.06 86 ARG A C 1
ATOM 656 O O . ARG A 1 86 ? 3.122 14.304 6.016 1.00 94.06 86 ARG A O 1
ATOM 663 N N . LEU A 1 87 ? 4.245 12.695 7.108 1.00 93.62 87 LEU A N 1
ATOM 664 C CA . LEU A 1 87 ? 4.222 13.349 8.422 1.00 93.62 87 LEU A CA 1
ATOM 665 C C . LEU A 1 87 ? 5.426 14.276 8.636 1.00 93.62 87 LEU A C 1
ATOM 667 O O . LEU A 1 87 ? 5.456 15.014 9.618 1.00 93.62 87 LEU A O 1
ATOM 671 N N . GLY A 1 88 ? 6.424 14.230 7.748 1.00 90.12 88 GLY A N 1
ATOM 672 C CA . GLY A 1 88 ? 7.687 14.941 7.929 1.00 90.12 88 GLY A CA 1
ATOM 673 C C . GLY A 1 88 ? 8.517 14.394 9.094 1.00 90.12 88 GLY A C 1
ATOM 674 O O . GLY A 1 88 ? 9.338 15.120 9.651 1.00 90.12 88 GLY A O 1
ATOM 675 N N . THR A 1 89 ? 8.303 13.137 9.492 1.00 82.75 89 THR A N 1
ATOM 676 C CA . THR A 1 89 ? 9.085 12.500 10.553 1.00 82.75 89 THR A CA 1
ATOM 677 C C . THR A 1 89 ? 10.363 11.893 9.970 1.00 82.75 89 THR A C 1
ATOM 679 O O . THR A 1 89 ? 10.383 11.366 8.857 1.00 82.75 89 THR A O 1
ATOM 682 N N . GLY A 1 90 ? 11.476 12.020 10.698 1.00 67.38 90 GLY A N 1
ATOM 683 C CA . GLY A 1 90 ? 12.769 11.478 10.268 1.00 67.38 90 GLY A CA 1
ATOM 684 C C . GLY A 1 90 ? 12.756 9.947 10.161 1.00 67.38 90 GLY A C 1
ATOM 685 O O . GLY A 1 90 ? 12.049 9.274 10.906 1.00 67.38 90 GLY A O 1
ATOM 686 N N . GLY A 1 91 ? 13.549 9.387 9.241 1.00 72.62 91 GLY A N 1
ATOM 687 C CA . GLY A 1 91 ? 13.630 7.942 9.000 1.00 72.62 91 GLY A CA 1
ATOM 688 C C . GLY A 1 91 ? 14.162 7.597 7.607 1.00 72.62 91 GLY A C 1
ATOM 689 O O . GLY A 1 91 ? 14.645 8.471 6.880 1.00 72.62 91 GLY A O 1
ATOM 690 N N . ARG A 1 92 ? 14.069 6.315 7.217 1.00 79.31 92 ARG A N 1
ATOM 691 C CA . ARG A 1 92 ? 14.363 5.891 5.838 1.00 79.31 92 ARG A CA 1
ATOM 692 C C . ARG A 1 92 ? 13.330 6.518 4.902 1.00 79.31 92 ARG A C 1
ATOM 694 O O . ARG A 1 92 ? 12.136 6.282 5.050 1.00 79.31 92 ARG A O 1
ATOM 701 N N . ARG A 1 93 ? 13.811 7.297 3.936 1.00 90.31 93 ARG A N 1
ATOM 702 C CA . ARG A 1 93 ? 12.983 7.991 2.942 1.00 90.31 93 ARG A CA 1
ATOM 703 C C . ARG A 1 93 ? 12.386 6.991 1.959 1.00 90.31 93 ARG A C 1
ATOM 705 O O . ARG A 1 93 ? 13.110 6.109 1.483 1.00 90.31 93 ARG A O 1
ATOM 712 N N . LEU A 1 94 ? 11.111 7.164 1.606 1.00 93.19 94 LEU A N 1
ATOM 713 C CA . LEU A 1 94 ? 10.443 6.282 0.651 1.00 93.19 94 LEU A CA 1
ATOM 714 C C . LEU A 1 94 ? 11.176 6.261 -0.702 1.00 93.19 94 LEU A C 1
ATOM 716 O O . LEU A 1 94 ? 11.446 5.162 -1.180 1.00 93.19 94 LEU A O 1
ATOM 720 N N . PRO A 1 95 ? 11.612 7.398 -1.290 1.00 93.44 95 PRO A N 1
ATOM 721 C CA . PRO A 1 95 ? 12.365 7.373 -2.543 1.00 93.44 95 PRO A CA 1
ATOM 722 C C . PRO A 1 95 ? 13.601 6.468 -2.518 1.00 93.44 95 PRO A C 1
ATOM 724 O O . PRO A 1 95 ? 13.808 5.708 -3.454 1.00 93.44 95 PRO A O 1
ATOM 727 N N . ALA A 1 96 ? 14.389 6.499 -1.437 1.00 93.88 96 ALA A N 1
ATOM 728 C CA . ALA A 1 96 ? 15.587 5.668 -1.320 1.00 93.88 96 ALA A CA 1
ATOM 729 C C . ALA A 1 96 ? 15.236 4.174 -1.239 1.00 93.88 96 ALA A C 1
ATOM 731 O O . ALA A 1 96 ? 15.843 3.356 -1.924 1.00 93.88 96 ALA A O 1
ATOM 732 N N . LEU A 1 97 ? 14.214 3.826 -0.448 1.00 95.19 97 LEU A N 1
ATOM 733 C CA . LEU A 1 97 ? 13.701 2.456 -0.362 1.00 95.19 97 LEU A CA 1
ATOM 734 C C . LEU A 1 97 ? 13.218 1.940 -1.727 1.00 95.19 97 LEU A C 1
ATOM 736 O O . LEU A 1 97 ? 13.500 0.798 -2.083 1.00 95.19 97 LEU A O 1
ATOM 740 N N . LEU A 1 98 ? 12.503 2.769 -2.489 1.00 95.56 98 LEU A N 1
ATOM 741 C CA . LEU A 1 98 ? 11.982 2.387 -3.800 1.00 95.56 98 LEU A CA 1
ATOM 742 C C . LEU A 1 98 ? 13.085 2.244 -4.854 1.00 95.56 98 LEU A C 1
ATOM 744 O O . LEU A 1 98 ? 13.010 1.328 -5.666 1.00 95.56 98 LEU A O 1
ATOM 748 N N . THR A 1 99 ? 14.124 3.084 -4.819 1.00 94.75 99 THR A N 1
ATOM 749 C CA . THR A 1 99 ? 15.315 2.906 -5.666 1.00 94.75 99 THR A CA 1
ATOM 750 C C . THR A 1 99 ? 16.021 1.584 -5.365 1.00 94.75 99 THR A C 1
ATOM 752 O O . THR A 1 99 ? 16.412 0.871 -6.286 1.00 94.75 99 THR A O 1
ATOM 755 N N . ASP A 1 100 ? 16.160 1.215 -4.089 1.00 94.38 100 ASP A N 1
ATOM 756 C CA . ASP A 1 100 ? 16.760 -0.074 -3.729 1.00 94.38 100 ASP A CA 1
ATOM 757 C C . ASP A 1 100 ? 15.922 -1.251 -4.254 1.00 94.38 100 ASP A C 1
ATOM 759 O O . ASP A 1 100 ? 16.481 -2.212 -4.781 1.00 94.38 100 ASP A O 1
ATOM 763 N N . LEU A 1 101 ? 14.592 -1.147 -4.163 1.00 93.12 101 LEU A N 1
ATOM 764 C CA . LEU A 1 101 ? 13.657 -2.161 -4.654 1.00 93.12 101 LEU A CA 1
ATOM 765 C C . LEU A 1 101 ? 13.638 -2.272 -6.186 1.00 93.12 101 LEU A C 1
ATOM 767 O O . LEU A 1 101 ? 13.418 -3.351 -6.723 1.00 93.12 101 LEU A O 1
ATOM 771 N N . GLU A 1 102 ? 13.846 -1.165 -6.895 1.00 93.38 102 GLU A N 1
ATOM 772 C CA . GLU A 1 102 ? 13.968 -1.147 -8.355 1.00 93.38 102 GLU A CA 1
ATOM 773 C C . GLU A 1 102 ? 15.224 -1.879 -8.834 1.00 93.38 102 GLU A C 1
ATOM 775 O O . GLU A 1 102 ? 15.163 -2.641 -9.804 1.00 93.38 102 GLU A O 1
ATOM 780 N N . ARG A 1 103 ? 16.341 -1.682 -8.126 1.00 92.19 103 ARG A N 1
ATOM 781 C CA . ARG A 1 103 ? 17.622 -2.331 -8.419 1.00 92.19 103 ARG A CA 1
ATOM 782 C C . ARG A 1 103 ? 17.602 -3.824 -8.103 1.00 92.19 103 ARG A C 1
ATOM 784 O O . ARG A 1 103 ? 18.155 -4.605 -8.872 1.00 92.19 103 ARG A O 1
ATOM 791 N N . ASP A 1 104 ? 16.998 -4.203 -6.980 1.00 91.19 104 ASP A N 1
ATOM 792 C CA . ASP A 1 104 ? 16.949 -5.584 -6.496 1.00 91.19 104 ASP A CA 1
ATOM 793 C C . ASP A 1 104 ? 15.516 -5.973 -6.117 1.00 91.19 104 ASP A C 1
ATOM 795 O O . ASP A 1 104 ? 15.128 -6.021 -4.947 1.00 91.19 104 ASP A O 1
ATOM 799 N N . LEU A 1 105 ? 14.692 -6.194 -7.144 1.00 88.88 105 LEU A N 1
ATOM 800 C CA . LEU A 1 105 ? 13.307 -6.605 -6.959 1.00 88.88 105 LEU A CA 1
ATOM 801 C C . LEU A 1 105 ? 13.265 -8.113 -6.659 1.00 88.88 105 LEU A C 1
ATOM 803 O O . LEU A 1 105 ? 13.518 -8.915 -7.563 1.00 88.88 105 LEU A O 1
ATOM 807 N N . PRO A 1 106 ? 12.892 -8.533 -5.437 1.00 87.81 106 PRO A N 1
ATOM 808 C CA . PRO A 1 106 ? 13.051 -9.918 -5.024 1.00 87.81 106 PRO A CA 1
ATOM 809 C C . PRO A 1 106 ? 12.106 -10.854 -5.781 1.00 87.81 106 PRO A C 1
ATOM 811 O O . PRO A 1 106 ? 10.903 -10.587 -5.928 1.00 87.81 106 PRO A O 1
ATOM 814 N N . ASP A 1 107 ? 12.631 -12.011 -6.189 1.00 83.25 107 ASP A N 1
ATOM 815 C CA . ASP A 1 107 ? 11.841 -13.100 -6.761 1.00 83.25 107 ASP A CA 1
ATOM 816 C C . ASP A 1 107 ? 11.062 -13.854 -5.680 1.00 83.25 107 ASP A C 1
ATOM 818 O O . ASP A 1 107 ? 11.427 -14.938 -5.236 1.00 83.25 107 ASP A O 1
ATOM 822 N N . THR A 1 108 ? 9.989 -13.223 -5.205 1.00 80.00 108 THR A N 1
ATOM 823 C CA . THR A 1 108 ? 9.137 -13.751 -4.138 1.00 80.00 108 THR A CA 1
ATOM 824 C C . THR A 1 108 ? 7.707 -13.969 -4.612 1.00 80.00 108 THR A C 1
ATOM 826 O O . THR A 1 108 ? 7.177 -13.239 -5.460 1.00 80.00 108 THR A O 1
ATOM 829 N N . HIS A 1 109 ? 7.032 -14.946 -4.001 1.00 78.62 109 HIS A N 1
ATOM 830 C CA . HIS A 1 109 ? 5.583 -15.056 -4.107 1.00 78.62 109 HIS A CA 1
ATOM 831 C C . HIS A 1 109 ? 4.944 -13.739 -3.631 1.00 78.62 109 HIS A C 1
ATOM 833 O O . HIS A 1 109 ? 5.238 -13.250 -2.543 1.00 78.62 109 HIS A O 1
ATOM 839 N N . GLY A 1 110 ? 4.100 -13.128 -4.466 1.00 83.50 110 GLY A N 1
ATOM 840 C CA . GLY A 1 110 ? 3.518 -11.814 -4.177 1.00 83.50 110 GLY A CA 1
ATOM 841 C 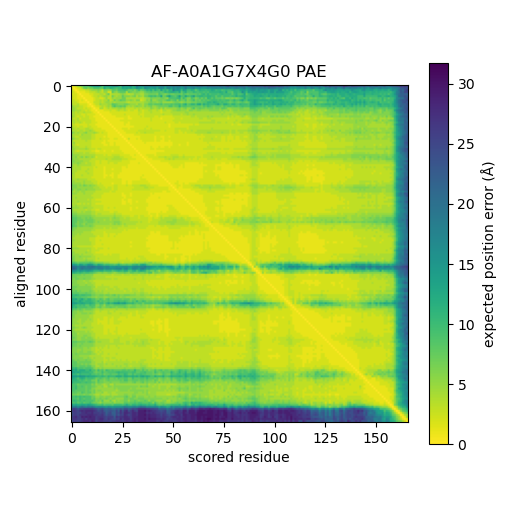C . GLY A 1 110 ? 4.349 -10.611 -4.639 1.00 83.50 110 GLY A C 1
ATOM 842 O O . GLY A 1 110 ? 4.034 -9.487 -4.244 1.00 83.50 110 GLY A O 1
ATOM 843 N N . ARG A 1 111 ? 5.359 -10.798 -5.503 1.00 88.62 111 ARG A N 1
ATOM 844 C CA . ARG A 1 111 ? 6.092 -9.695 -6.157 1.00 88.62 111 ARG A CA 1
ATOM 845 C C . ARG A 1 111 ? 5.162 -8.677 -6.825 1.00 88.62 111 ARG A C 1
ATOM 847 O O . ARG A 1 111 ? 5.338 -7.480 -6.640 1.00 88.62 111 ARG A O 1
ATOM 854 N N . ALA A 1 112 ? 4.137 -9.141 -7.542 1.00 90.00 112 ALA A N 1
ATOM 855 C CA . ALA A 1 112 ? 3.174 -8.261 -8.209 1.00 90.00 112 ALA A CA 1
ATOM 856 C C . ALA A 1 112 ? 2.457 -7.317 -7.227 1.00 90.00 112 ALA A C 1
ATOM 858 O O . ALA A 1 112 ? 2.295 -6.135 -7.519 1.00 90.00 112 ALA A O 1
ATOM 859 N N . VAL A 1 113 ? 2.084 -7.826 -6.048 1.00 91.88 113 VAL A N 1
ATOM 860 C CA . VAL A 1 113 ? 1.438 -7.034 -4.992 1.00 91.88 113 VAL A CA 1
ATOM 861 C C . VAL A 1 113 ? 2.440 -6.079 -4.344 1.00 91.88 113 VAL A C 1
ATOM 863 O O . VAL A 1 113 ? 2.105 -4.933 -4.078 1.00 91.88 113 VAL A O 1
ATOM 866 N N . LEU A 1 114 ? 3.689 -6.505 -4.132 1.00 94.38 114 LEU A N 1
ATOM 867 C CA . LEU A 1 114 ? 4.739 -5.612 -3.634 1.00 94.38 114 LEU A CA 1
ATOM 868 C C . LEU A 1 114 ? 4.969 -4.422 -4.583 1.00 94.38 114 LEU A C 1
ATOM 870 O O . LEU A 1 114 ? 5.046 -3.284 -4.129 1.00 94.38 114 LEU A O 1
ATOM 874 N N . VAL A 1 115 ? 5.014 -4.677 -5.895 1.00 94.69 115 VAL A N 1
ATOM 875 C CA . VAL A 1 115 ? 5.139 -3.631 -6.923 1.00 94.69 115 VAL A CA 1
ATOM 876 C C . VAL A 1 115 ? 3.922 -2.708 -6.923 1.00 94.69 115 VAL A C 1
ATOM 878 O O . VAL A 1 115 ? 4.093 -1.498 -6.991 1.00 94.69 115 VAL A O 1
ATOM 881 N N . GLU A 1 116 ? 2.704 -3.244 -6.800 1.00 95.00 116 GLU A N 1
ATOM 882 C CA . GLU A 1 116 ? 1.486 -2.427 -6.676 1.00 95.00 116 GLU A CA 1
ATOM 883 C C . GLU A 1 116 ? 1.589 -1.440 -5.504 1.00 95.00 116 GLU A C 1
ATOM 885 O O . GLU A 1 116 ? 1.295 -0.259 -5.664 1.00 95.00 116 GLU A O 1
ATOM 890 N N . TRP A 1 117 ? 2.052 -1.900 -4.340 1.00 96.75 117 TRP A N 1
ATOM 891 C CA . TRP A 1 117 ? 2.188 -1.056 -3.150 1.00 96.75 117 TRP A CA 1
ATOM 892 C C . TRP A 1 117 ? 3.262 0.011 -3.325 1.00 96.75 117 TRP A C 1
ATOM 894 O O . TRP A 1 117 ? 3.056 1.164 -2.953 1.00 96.75 117 TRP A O 1
ATOM 904 N N . ALA A 1 118 ? 4.396 -0.372 -3.908 1.00 96.69 118 ALA A N 1
ATOM 905 C CA . ALA A 1 118 ? 5.498 0.530 -4.196 1.00 96.69 118 ALA A CA 1
ATOM 906 C C . ALA A 1 118 ? 5.079 1.645 -5.173 1.00 96.69 118 ALA A C 1
ATOM 908 O O . ALA A 1 118 ? 5.372 2.814 -4.929 1.00 96.69 118 ALA A O 1
ATOM 909 N N . VAL A 1 119 ? 4.332 1.297 -6.227 1.00 96.06 119 VAL A N 1
ATOM 910 C CA . VAL A 1 119 ? 3.783 2.249 -7.208 1.00 96.06 119 VAL A CA 1
ATOM 911 C C . VAL A 1 119 ? 2.752 3.175 -6.564 1.00 96.06 119 VAL A C 1
ATOM 913 O O . VAL A 1 119 ? 2.853 4.388 -6.716 1.00 96.06 119 VAL A O 1
ATOM 916 N N . LEU A 1 120 ? 1.810 2.639 -5.778 1.00 95.62 120 LEU A N 1
ATOM 917 C CA . LEU A 1 120 ? 0.829 3.456 -5.051 1.00 95.62 120 LEU A CA 1
ATOM 918 C C . LEU A 1 120 ? 1.510 4.469 -4.118 1.00 95.62 120 LEU A C 1
ATOM 920 O O . LEU A 1 120 ? 1.118 5.636 -4.061 1.00 95.62 120 LEU A O 1
ATOM 924 N N . ALA A 1 121 ? 2.548 4.039 -3.400 1.00 96.06 121 ALA A N 1
ATOM 925 C CA . ALA A 1 121 ? 3.289 4.900 -2.489 1.00 96.06 121 ALA A CA 1
ATOM 926 C C . ALA A 1 121 ? 4.092 5.983 -3.240 1.00 96.06 121 ALA A C 1
ATOM 928 O O . ALA A 1 121 ? 4.091 7.142 -2.824 1.00 96.06 121 ALA A O 1
ATOM 929 N N . ALA A 1 122 ? 4.725 5.637 -4.366 1.00 95.31 122 ALA A N 1
ATOM 930 C CA . ALA A 1 122 ? 5.424 6.591 -5.228 1.00 95.31 122 ALA A CA 1
ATOM 931 C C . ALA A 1 122 ? 4.477 7.644 -5.820 1.00 95.31 122 ALA A C 1
ATOM 933 O O . ALA A 1 122 ? 4.760 8.841 -5.741 1.00 95.31 122 ALA A O 1
ATOM 934 N N . ASP A 1 123 ? 3.329 7.212 -6.347 1.00 94.50 123 ASP A N 1
ATOM 935 C CA . ASP A 1 123 ? 2.312 8.104 -6.908 1.00 94.50 123 ASP A CA 1
ATOM 936 C C . ASP A 1 123 ? 1.750 9.060 -5.851 1.00 94.50 123 ASP A C 1
ATOM 938 O O . ASP A 1 123 ? 1.532 10.234 -6.140 1.00 94.50 123 ASP A O 1
ATOM 942 N N . THR A 1 124 ? 1.599 8.600 -4.604 1.00 94.50 124 THR A N 1
ATOM 943 C CA . THR A 1 124 ? 1.157 9.449 -3.481 1.00 94.50 124 THR A CA 1
ATOM 944 C C . THR A 1 124 ? 2.124 10.608 -3.215 1.00 94.50 124 THR A C 1
ATOM 946 O O . THR A 1 124 ? 1.696 11.683 -2.800 1.00 94.50 124 THR A O 1
ATOM 949 N N . LEU A 1 125 ? 3.424 10.419 -3.466 1.00 91.38 125 LEU A N 1
ATOM 950 C CA . LEU A 1 125 ? 4.437 11.475 -3.358 1.00 91.38 125 LEU A CA 1
ATOM 951 C C . LEU A 1 125 ? 4.654 12.253 -4.670 1.00 91.38 125 LEU A C 1
ATOM 953 O O . LEU A 1 125 ? 5.563 13.080 -4.737 1.00 91.38 125 LEU A O 1
ATOM 957 N N . GLY A 1 126 ? 3.879 11.975 -5.724 1.00 91.38 126 GLY A N 1
ATOM 958 C CA . GLY A 1 126 ? 4.067 12.567 -7.053 1.00 91.38 126 GLY A CA 1
ATOM 959 C C . GLY A 1 126 ? 5.335 12.093 -7.777 1.00 91.38 126 GLY A C 1
ATOM 960 O O . GLY A 1 126 ? 5.810 12.756 -8.696 1.00 91.38 126 GLY A O 1
ATOM 961 N N . ARG A 1 127 ? 5.919 10.959 -7.367 1.00 92.12 127 ARG A N 1
ATOM 962 C CA . ARG A 1 127 ? 7.159 10.393 -7.928 1.00 92.12 127 ARG A CA 1
ATOM 963 C C . ARG A 1 127 ? 6.874 9.365 -9.019 1.00 92.12 127 ARG A C 1
ATOM 965 O O . ARG A 1 127 ? 7.230 8.193 -8.908 1.00 92.12 127 ARG A O 1
ATOM 972 N N . HIS A 1 128 ? 6.238 9.818 -10.097 1.00 92.81 128 HIS A N 1
ATOM 973 C CA . HIS A 1 128 ? 5.869 8.960 -11.229 1.00 92.81 128 HIS A CA 1
ATOM 974 C C . HIS A 1 128 ? 7.079 8.357 -11.964 1.00 92.81 128 HIS A C 1
ATOM 976 O O . HIS A 1 128 ? 6.953 7.318 -12.609 1.00 92.81 128 HIS A O 1
ATOM 982 N N . ASP A 1 129 ? 8.261 8.964 -11.825 1.00 92.50 129 ASP A N 1
ATOM 983 C CA . ASP A 1 129 ? 9.537 8.413 -12.287 1.00 92.50 129 ASP A CA 1
ATOM 984 C C . ASP A 1 129 ? 9.876 7.085 -11.589 1.00 92.50 129 ASP A C 1
ATOM 986 O O . ASP A 1 129 ? 10.272 6.118 -12.241 1.00 92.50 129 ASP A O 1
ATOM 990 N N . LEU A 1 130 ? 9.648 7.004 -10.275 1.00 93.38 130 LEU A N 1
ATOM 991 C CA . LEU A 1 130 ? 9.863 5.780 -9.502 1.00 93.38 130 LEU A CA 1
ATOM 992 C C . LEU A 1 130 ? 8.789 4.733 -9.803 1.00 93.38 130 LEU A C 1
ATOM 994 O O . LEU A 1 130 ? 9.120 3.558 -9.960 1.00 93.38 130 LEU A O 1
ATOM 998 N N . SER A 1 131 ? 7.526 5.147 -9.958 1.00 93.88 131 SER A N 1
ATOM 999 C CA . SER A 1 131 ? 6.446 4.262 -10.418 1.00 93.88 131 SER A CA 1
ATOM 1000 C C . SER A 1 131 ? 6.813 3.586 -11.745 1.00 93.88 131 SER A C 1
ATOM 1002 O O . SER A 1 131 ? 6.679 2.369 -11.893 1.00 93.88 131 SER A O 1
ATOM 1004 N N . ALA A 1 132 ? 7.363 4.360 -12.686 1.00 93.19 132 ALA A N 1
ATOM 1005 C CA . ALA A 1 132 ? 7.845 3.858 -13.964 1.00 93.19 132 ALA A CA 1
ATOM 1006 C C . ALA A 1 132 ? 8.981 2.853 -13.848 1.00 93.19 132 ALA A C 1
ATOM 1008 O O . ALA A 1 132 ? 8.922 1.768 -14.437 1.00 93.19 132 ALA A O 1
ATOM 1009 N N . ALA A 1 133 ? 9.985 3.185 -13.047 1.00 93.88 133 ALA A N 1
ATOM 1010 C CA . ALA A 1 133 ? 11.137 2.325 -12.859 1.00 93.88 133 ALA A CA 1
ATOM 1011 C C . ALA A 1 133 ? 10.745 0.979 -12.210 1.00 93.88 133 ALA A C 1
ATOM 1013 O O . ALA A 1 133 ? 11.201 -0.076 -12.653 1.00 93.88 133 ALA A O 1
ATOM 1014 N N . LEU A 1 134 ? 9.806 0.980 -11.257 1.00 94.25 134 LEU A N 1
ATOM 1015 C CA . LEU A 1 134 ? 9.282 -0.233 -10.613 1.00 94.25 134 LEU A CA 1
ATOM 1016 C C . LEU A 1 134 ? 8.514 -1.143 -11.582 1.00 94.25 134 LEU A C 1
ATOM 1018 O O . LEU A 1 134 ? 8.690 -2.365 -11.566 1.00 94.25 134 LEU A O 1
ATOM 1022 N N . HIS A 1 135 ? 7.683 -0.571 -12.456 1.00 92.25 135 HIS A N 1
ATOM 1023 C CA . HIS A 1 135 ? 7.009 -1.339 -13.504 1.00 92.25 135 HIS A CA 1
ATOM 1024 C C . HIS A 1 135 ? 8.005 -1.956 -14.495 1.00 92.25 135 HIS A C 1
ATOM 1026 O O . HIS A 1 135 ? 7.853 -3.124 -14.872 1.00 92.25 135 HIS A O 1
ATOM 1032 N N . ALA A 1 136 ? 9.047 -1.211 -14.874 1.00 90.94 136 ALA A N 1
ATOM 1033 C CA . ALA A 1 136 ? 10.115 -1.714 -15.731 1.00 90.94 136 ALA A CA 1
ATOM 1034 C C . ALA A 1 136 ? 10.912 -2.841 -15.051 1.00 90.94 136 ALA A C 1
ATOM 1036 O O . ALA A 1 136 ? 11.156 -3.875 -15.675 1.00 90.94 136 ALA A O 1
ATOM 1037 N N . ALA A 1 137 ? 11.257 -2.694 -13.769 1.00 91.88 137 ALA A N 1
ATOM 1038 C CA . ALA A 1 137 ? 11.929 -3.729 -12.983 1.00 91.88 137 ALA A CA 1
ATOM 1039 C C . ALA A 1 137 ? 11.089 -5.013 -12.893 1.00 91.88 137 ALA A C 1
ATOM 1041 O O . ALA A 1 137 ? 11.603 -6.109 -13.121 1.00 91.88 137 ALA A O 1
ATOM 1042 N N . ALA A 1 138 ? 9.778 -4.889 -12.663 1.00 91.50 138 ALA A N 1
ATOM 1043 C CA . ALA A 1 138 ? 8.863 -6.029 -12.662 1.00 91.50 138 ALA A CA 1
ATOM 1044 C C . ALA A 1 138 ? 8.829 -6.750 -14.020 1.00 91.50 138 ALA A C 1
ATOM 1046 O O . ALA A 1 138 ? 8.858 -7.981 -14.068 1.00 91.50 138 ALA A O 1
ATOM 1047 N N . HIS A 1 139 ? 8.813 -5.992 -15.122 1.00 88.94 139 HIS A N 1
ATOM 1048 C CA . HIS A 1 139 ? 8.839 -6.551 -16.472 1.00 88.94 139 HIS A CA 1
ATOM 1049 C C . HIS A 1 139 ? 10.155 -7.284 -16.774 1.00 88.94 139 HIS A C 1
ATOM 1051 O O . HIS A 1 139 ? 10.116 -8.429 -17.225 1.00 88.94 139 HIS A O 1
ATOM 1057 N N . ARG A 1 140 ? 11.310 -6.676 -16.454 1.00 89.56 140 ARG A N 1
ATOM 1058 C CA . ARG A 1 140 ? 12.635 -7.317 -16.585 1.00 89.56 140 ARG A CA 1
ATOM 1059 C C . ARG A 1 140 ? 12.734 -8.599 -15.759 1.00 89.56 140 ARG A C 1
ATOM 1061 O O . ARG A 1 140 ? 13.324 -9.574 -16.205 1.00 89.56 140 ARG A O 1
ATOM 1068 N N . GLY A 1 141 ? 12.106 -8.612 -14.585 1.00 85.06 141 GLY A N 1
ATOM 1069 C CA . GLY A 1 141 ? 12.038 -9.770 -13.700 1.00 85.06 141 GLY A CA 1
ATOM 1070 C C . GLY A 1 141 ? 11.073 -10.881 -14.142 1.00 85.06 141 GLY A C 1
ATOM 1071 O O . GLY A 1 141 ? 10.859 -11.810 -13.365 1.00 85.06 141 GLY A O 1
ATOM 1072 N N . GLY A 1 142 ? 10.467 -10.797 -15.333 1.00 83.00 142 GLY A N 1
ATOM 1073 C CA . GLY A 1 142 ? 9.631 -11.860 -15.903 1.00 83.00 142 GLY A CA 1
ATOM 1074 C C . GLY A 1 142 ? 8.163 -11.859 -15.461 1.00 83.00 142 GLY A C 1
ATOM 1075 O O . GLY A 1 142 ? 7.444 -12.827 -15.726 1.00 83.00 142 GLY A O 1
ATOM 1076 N N . ASP A 1 143 ? 7.675 -10.795 -14.814 1.00 83.81 143 ASP A N 1
ATOM 1077 C CA . ASP A 1 143 ? 6.258 -10.679 -14.460 1.00 83.81 143 ASP A CA 1
ATOM 1078 C C . ASP A 1 143 ? 5.410 -10.448 -15.721 1.00 83.81 143 ASP A C 1
ATOM 1080 O O . ASP A 1 143 ? 5.339 -9.347 -16.276 1.00 83.81 143 ASP A O 1
ATOM 1084 N N . ARG A 1 144 ? 4.731 -11.511 -16.167 1.00 80.56 144 ARG A N 1
ATOM 1085 C CA . ARG A 1 144 ? 3.892 -11.513 -17.378 1.00 80.56 144 ARG A CA 1
ATOM 1086 C C . ARG A 1 144 ? 2.744 -10.499 -17.325 1.00 80.56 144 ARG A C 1
ATOM 1088 O O . ARG A 1 144 ? 2.259 -10.085 -18.372 1.00 80.56 144 ARG A O 1
ATOM 1095 N N . GLY A 1 145 ? 2.314 -10.084 -16.132 1.00 84.25 145 GLY A N 1
ATOM 1096 C CA . GLY A 1 145 ? 1.275 -9.072 -15.944 1.00 84.25 145 GLY A CA 1
ATOM 1097 C C . GLY A 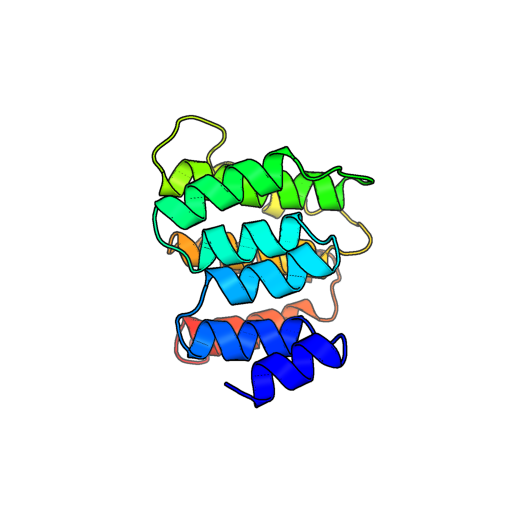1 145 ? 1.808 -7.640 -15.854 1.00 84.25 145 GLY A C 1
ATOM 1098 O O . GLY A 1 145 ? 1.008 -6.702 -15.884 1.00 84.25 145 GLY A O 1
ATOM 1099 N N . ALA A 1 146 ? 3.127 -7.439 -15.750 1.00 85.44 146 ALA A N 1
ATOM 1100 C CA . ALA A 1 146 ? 3.713 -6.114 -15.555 1.00 85.44 146 ALA A CA 1
ATOM 1101 C C . ALA A 1 146 ? 3.406 -5.158 -16.712 1.00 85.44 146 ALA A C 1
ATOM 1103 O O . ALA A 1 146 ? 3.062 -4.009 -16.456 1.00 85.44 146 ALA A O 1
ATOM 1104 N N . ALA A 1 147 ? 3.445 -5.636 -17.960 1.00 85.69 147 ALA A N 1
ATOM 1105 C CA . ALA A 1 147 ? 3.145 -4.817 -19.135 1.00 85.69 147 ALA A CA 1
ATOM 1106 C C . ALA A 1 147 ? 1.688 -4.319 -19.143 1.00 85.69 147 ALA A C 1
ATOM 1108 O O . ALA A 1 147 ? 1.427 -3.156 -19.446 1.00 85.69 147 ALA A O 1
ATOM 1109 N N . THR A 1 148 ? 0.733 -5.171 -18.758 1.00 88.88 148 THR A N 1
ATOM 1110 C CA . THR A 1 148 ? -0.680 -4.782 -18.642 1.00 88.88 148 THR A CA 1
ATOM 1111 C C . THR A 1 148 ? -0.884 -3.767 -17.522 1.00 88.88 148 THR A C 1
ATOM 1113 O O . THR A 1 148 ? -1.547 -2.753 -17.729 1.00 88.88 148 THR A O 1
ATOM 1116 N N . ARG A 1 149 ? -0.285 -3.999 -16.345 1.00 89.75 149 ARG A N 1
ATOM 1117 C CA . ARG A 1 149 ? -0.386 -3.060 -15.217 1.00 89.75 149 ARG A CA 1
ATOM 1118 C C . ARG A 1 149 ? 0.278 -1.720 -15.529 1.00 89.75 149 ARG A C 1
ATOM 1120 O O . ARG A 1 149 ? -0.282 -0.692 -15.172 1.00 89.75 149 ARG A O 1
ATOM 1127 N N . TRP A 1 150 ? 1.408 -1.735 -16.234 1.00 88.50 150 TRP A N 1
ATOM 1128 C CA . TRP A 1 150 ? 2.088 -0.537 -16.721 1.00 88.50 150 TRP A CA 1
ATOM 1129 C C . TRP A 1 150 ? 1.190 0.298 -17.633 1.00 88.50 150 TRP A C 1
ATOM 1131 O O . TRP A 1 150 ? 1.021 1.484 -17.384 1.00 88.50 150 TRP A O 1
ATOM 1141 N N . ARG A 1 151 ? 0.564 -0.317 -18.647 1.00 87.44 151 ARG A N 1
ATOM 1142 C CA . ARG A 1 151 ? -0.349 0.391 -19.563 1.00 87.44 151 ARG A CA 1
ATOM 1143 C C . ARG A 1 151 ? -1.533 1.001 -18.821 1.00 87.44 151 ARG A C 1
ATOM 1145 O O . ARG A 1 151 ? -1.784 2.191 -18.960 1.00 87.44 151 ARG A O 1
ATOM 1152 N N . ALA A 1 152 ? -2.191 0.213 -17.970 1.00 88.88 152 ALA A N 1
ATOM 1153 C CA . ALA A 1 152 ? -3.321 0.689 -17.176 1.00 88.88 152 ALA A CA 1
ATOM 1154 C C . ALA A 1 152 ? -2.930 1.830 -16.219 1.00 88.88 152 ALA A C 1
ATOM 1156 O O . ALA A 1 152 ? -3.720 2.741 -15.980 1.00 88.88 152 ALA A O 1
ATOM 1157 N N . TRP A 1 153 ? -1.722 1.790 -15.652 1.00 91.31 153 TRP A N 1
ATOM 1158 C CA . TRP A 1 153 ? -1.186 2.891 -14.857 1.00 91.31 153 TRP A CA 1
ATOM 1159 C C . TRP A 1 153 ? -0.902 4.125 -15.724 1.00 91.31 153 TRP A C 1
ATOM 1161 O O . TRP A 1 153 ? -1.399 5.203 -15.414 1.00 91.31 153 TRP A O 1
ATOM 1171 N N . ALA A 1 154 ? -0.181 3.968 -16.835 1.00 87.25 154 ALA A N 1
ATOM 1172 C CA . ALA A 1 154 ? 0.225 5.067 -17.708 1.00 87.25 154 ALA A CA 1
ATOM 1173 C C . ALA A 1 154 ? -0.982 5.801 -18.307 1.00 87.25 154 ALA A C 1
ATOM 1175 O O . ALA A 1 154 ? -0.991 7.026 -18.371 1.00 87.25 154 ALA A O 1
ATOM 1176 N N . GLU A 1 155 ? -2.034 5.076 -18.683 1.00 88.25 155 GLU A N 1
ATOM 1177 C CA . GLU A 1 155 ? -3.286 5.671 -19.156 1.00 88.25 155 GLU A CA 1
ATOM 1178 C C . GLU A 1 155 ? -3.941 6.560 -18.092 1.00 88.25 155 GLU A C 1
ATOM 1180 O O . GLU A 1 155 ? -4.349 7.679 -18.396 1.00 88.25 155 GLU A O 1
ATOM 1185 N N . ARG A 1 156 ? -4.005 6.093 -16.837 1.00 87.31 156 ARG A N 1
ATOM 1186 C CA . ARG A 1 156 ? -4.624 6.847 -15.735 1.00 87.31 156 ARG A CA 1
ATOM 1187 C C . ARG A 1 156 ? -3.783 8.031 -15.268 1.00 87.31 156 ARG A C 1
ATOM 1189 O O . ARG A 1 156 ? -4.351 9.055 -14.907 1.00 87.31 156 ARG A O 1
ATOM 1196 N N . THR A 1 157 ? -2.464 7.872 -15.234 1.00 83.38 157 THR A N 1
ATOM 1197 C CA . THR A 1 157 ? -1.551 8.826 -14.588 1.00 83.38 157 THR A CA 1
ATOM 1198 C C . THR A 1 157 ? -0.951 9.821 -15.580 1.00 83.38 157 THR A C 1
ATOM 1200 O O . THR A 1 157 ? -0.764 10.984 -15.239 1.00 83.38 157 THR A O 1
ATOM 1203 N N . LEU A 1 158 ? -0.671 9.394 -16.816 1.00 81.38 158 LEU A N 1
ATOM 1204 C CA . LEU A 1 158 ? 0.002 10.210 -17.837 1.00 81.38 158 LEU A CA 1
ATOM 1205 C C . LEU A 1 158 ? -0.944 10.697 -18.949 1.00 81.38 158 LEU A C 1
ATOM 1207 O O . LEU A 1 158 ? -0.511 11.436 -19.828 1.00 81.38 158 LEU A O 1
ATOM 1211 N N . GLY A 1 159 ? -2.230 10.323 -18.913 1.00 69.81 159 GLY A N 1
ATOM 1212 C CA . GLY A 1 159 ? -3.247 10.855 -19.829 1.00 69.81 159 GLY A CA 1
ATOM 1213 C C . GLY A 1 159 ? -3.306 10.192 -21.211 1.00 69.81 159 GLY A C 1
ATOM 1214 O O . GLY A 1 159 ? -3.848 10.782 -22.142 1.00 69.81 159 GLY A O 1
ATOM 1215 N N . GLY A 1 160 ? -2.798 8.964 -21.349 1.00 52.84 160 GLY A N 1
ATOM 1216 C CA . GLY A 1 160 ? -2.843 8.190 -22.595 1.00 52.84 160 GLY A CA 1
ATOM 1217 C C . GLY A 1 160 ? -1.486 8.087 -23.291 1.00 52.84 160 GLY A C 1
ATOM 1218 O O . GLY A 1 160 ? -0.611 8.928 -23.123 1.00 52.84 160 GLY A O 1
ATOM 1219 N N . SER A 1 161 ? -1.310 6.996 -24.038 1.00 48.50 161 SER A N 1
ATOM 1220 C CA . SER A 1 161 ? -0.073 6.492 -24.649 1.00 48.50 161 SER A CA 1
ATOM 1221 C C . SER A 1 161 ? 0.733 7.515 -25.467 1.00 48.50 161 SER A C 1
ATOM 1223 O O . SER A 1 161 ? 0.723 7.486 -26.696 1.00 48.50 161 SER A O 1
ATOM 1225 N N . ALA A 1 162 ? 1.497 8.379 -24.806 1.00 44.50 162 ALA A N 1
ATOM 1226 C CA . ALA A 1 162 ? 2.582 9.125 -25.425 1.00 44.50 162 ALA A CA 1
ATOM 1227 C C . ALA A 1 162 ? 3.893 8.351 -25.216 1.00 44.50 162 ALA A C 1
ATOM 1229 O O . ALA A 1 162 ? 4.532 8.452 -24.173 1.00 44.50 162 ALA A O 1
ATOM 1230 N N . GLY A 1 163 ? 4.267 7.557 -26.227 1.00 40.41 163 GLY A N 1
ATOM 1231 C CA . GLY A 1 163 ? 5.634 7.061 -26.411 1.00 40.41 163 GLY A CA 1
ATOM 1232 C C . GLY A 1 163 ? 5.862 5.574 -26.136 1.00 40.41 163 GLY A C 1
ATOM 1233 O O . GLY A 1 163 ? 6.630 5.226 -25.245 1.00 40.41 163 GLY A O 1
ATOM 1234 N N . ILE A 1 164 ? 5.267 4.683 -26.935 1.00 40.06 164 ILE A N 1
ATOM 1235 C CA . ILE A 1 164 ? 5.915 3.390 -27.216 1.00 40.06 164 ILE A CA 1
ATOM 1236 C C . ILE A 1 164 ? 6.878 3.651 -28.388 1.00 40.06 164 ILE A C 1
ATOM 1238 O O . ILE A 1 164 ? 6.398 4.097 -29.432 1.00 40.06 164 ILE A O 1
ATOM 1242 N N . PRO A 1 165 ? 8.200 3.432 -28.260 1.00 39.75 165 PRO A N 1
ATOM 1243 C CA . PRO A 1 165 ? 9.081 3.406 -29.422 1.00 39.75 165 PRO A CA 1
ATOM 1244 C C . PRO A 1 165 ? 8.687 2.205 -30.288 1.00 39.75 165 PRO A C 1
ATOM 1246 O O . PRO A 1 165 ? 8.627 1.082 -29.782 1.00 39.75 165 PRO A O 1
ATOM 1249 N N . HIS A 1 166 ? 8.360 2.472 -31.551 1.00 40.38 166 HIS A N 1
ATOM 1250 C CA . HIS A 1 166 ? 8.219 1.452 -32.590 1.00 40.38 166 HIS A CA 1
ATOM 1251 C C . HIS A 1 166 ? 9.575 0.854 -32.965 1.00 40.38 166 HIS A C 1
ATOM 1253 O O . HIS A 1 166 ? 10.577 1.604 -32.914 1.00 40.38 166 HIS A O 1
#

Secondary structure (DSSP, 8-state):
-HHHHHHHHTT-HHHHHHHHHHTT-HHHHHHHHHTTT-HHHHHHHHHHH--HHHHHHHHHHHHHPPP-SHHHHHHHHHHHHHHHHHHT--SS-HHHHHHHHHHS----TTHHHHHHHHHHHHHHTT-HHHHHHHHHHHHHTT-TTHHHHHHHHHHHHHSS------

pLDDT: mean 88.87, std 11.49, range [39.75, 98.19]

Sequence (166 aa):
MEAARCYRLAGRPAEAESCYLRAGRVGEAAACWEERGDLLRAALVLAVHGEQEHVRQAAVLATAARTRDDNQRLRRDIVLALCGDRLGTGGRRLPALLTDLERDLPDTHGRAVLVEWAVLAADTLGRHDLSAALHAAAHRGGDRGAATRWRAWAERTLGGSAGIPH

Organism: NCBI:txid504805